Protein AF-A0A932X6B4-F1 (afdb_monomer)

pLDDT: mean 80.36, std 15.45, range [42.59, 97.06]

Mean predicted aligned error: 7.99 Å

Foldseek 3Di:
DPPPVVLVVLVVVLVVQVVQWDWDDDQAAIETEHPLCVVPDPVVVLVVLLSVLLVVVCVVLVHHLNGHAYEYEYADQVSVCSVVPVPDPQWADDLADHTYHYVVQVVDVLSSLLSSQLRSLSNSVSVVDPPDPPCRSNVSSVVRSDDDPD

Sequence (150 aa):
MYGWLGRIRGVVGLCRQMRNLETIASPEVNLGYSPDVAEGLDLDAHLRLWRRVVAEQTDRFGFSLGRPVDVVLLPTMVQLRRVKGRNLGAGGMTRSGPIWAAPSLLRSEDAALQFVRHETTHVFAARWGSLAPLLKAEGLAMWVGGPRVG

Structure (mmCIF, N/CA/C/O backbone):
data_AF-A0A932X6B4-F1
#
_entry.id   AF-A0A932X6B4-F1
#
loop_
_atom_site.group_PDB
_atom_site.id
_atom_site.type_symbol
_atom_site.label_atom_id
_atom_site.label_alt_id
_atom_site.label_comp_id
_atom_site.label_asym_id
_atom_site.label_entity_id
_atom_site.label_seq_id
_atom_site.pdbx_PDB_ins_code
_atom_site.Cartn_x
_atom_site.Cartn_y
_atom_site.Cartn_z
_atom_site.occupancy
_atom_site.B_iso_or_equiv
_atom_site.auth_seq_id
_atom_site.auth_comp_id
_atom_site.auth_asym_id
_atom_site.auth_atom_id
_atom_site.pdbx_PDB_model_num
ATOM 1 N N . MET A 1 1 ? 15.892 30.091 -18.435 1.00 42.59 1 MET A N 1
ATOM 2 C CA . MET A 1 1 ? 14.521 29.997 -18.993 1.00 42.59 1 MET A CA 1
ATOM 3 C C . MET A 1 1 ? 14.149 28.572 -19.475 1.00 42.59 1 MET A C 1
ATOM 5 O O . MET A 1 1 ? 13.389 28.432 -20.417 1.00 42.59 1 MET A O 1
ATOM 9 N N . TYR A 1 2 ? 14.608 27.497 -18.804 1.00 48.16 2 TYR A N 1
ATOM 10 C CA . TYR A 1 2 ? 14.415 26.088 -19.235 1.00 48.16 2 TYR A CA 1
ATOM 11 C C . TYR A 1 2 ? 13.403 25.278 -18.386 1.00 48.16 2 TYR A C 1
ATOM 13 O O . TYR A 1 2 ? 13.301 24.062 -18.514 1.00 48.16 2 TYR A O 1
A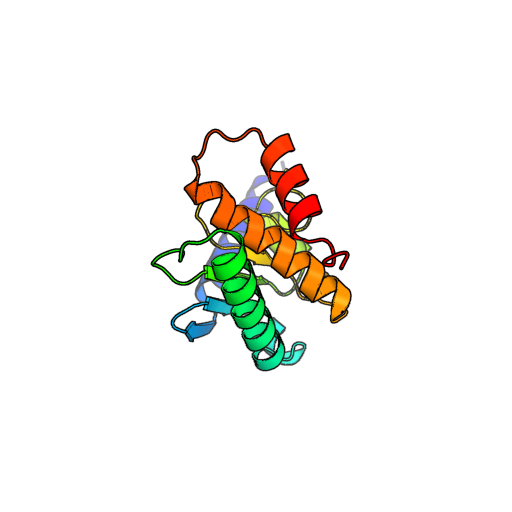TOM 21 N N . GLY A 1 3 ? 12.644 25.927 -17.494 1.00 51.12 3 GLY A N 1
ATOM 22 C CA . GLY A 1 3 ? 11.833 25.232 -16.480 1.00 51.12 3 GLY A CA 1
ATOM 23 C C . GLY A 1 3 ? 10.399 24.863 -16.881 1.00 51.12 3 GLY A C 1
ATOM 24 O O . GLY A 1 3 ? 9.792 24.015 -16.232 1.00 51.12 3 GLY A O 1
ATOM 25 N N . TRP A 1 4 ? 9.832 25.483 -17.921 1.00 43.47 4 TRP A N 1
ATOM 26 C CA . TRP A 1 4 ? 8.388 25.394 -18.186 1.00 43.47 4 TRP A CA 1
ATOM 27 C C . TRP A 1 4 ? 8.006 24.182 -19.053 1.00 43.47 4 TRP A C 1
ATOM 29 O O . TRP A 1 4 ? 7.123 23.405 -18.689 1.00 43.47 4 TRP A O 1
ATOM 39 N N . LEU A 1 5 ? 8.757 23.928 -20.131 1.00 48.19 5 LEU A N 1
ATOM 40 C CA . LEU A 1 5 ? 8.537 22.784 -21.030 1.00 48.19 5 LEU A CA 1
ATOM 41 C C . LEU A 1 5 ? 8.775 21.425 -20.346 1.00 48.19 5 LEU A C 1
ATOM 43 O O . LEU A 1 5 ? 8.049 20.464 -20.605 1.00 48.19 5 LEU A O 1
ATOM 47 N N . GLY A 1 6 ? 9.747 21.342 -19.429 1.00 52.69 6 GLY A N 1
ATOM 48 C CA . GLY A 1 6 ? 9.991 20.135 -18.628 1.00 52.69 6 GLY A CA 1
ATOM 49 C C . GLY A 1 6 ? 8.857 19.827 -17.645 1.00 52.69 6 GLY A C 1
ATOM 50 O O . GLY A 1 6 ? 8.555 18.662 -17.388 1.00 52.69 6 GLY A O 1
ATOM 51 N N . ARG A 1 7 ? 8.174 20.865 -17.144 1.00 57.97 7 ARG A N 1
ATOM 52 C CA . ARG A 1 7 ? 7.043 20.731 -16.217 1.00 57.97 7 ARG A CA 1
ATOM 53 C C . ARG A 1 7 ? 5.797 20.201 -16.929 1.00 57.97 7 ARG A C 1
ATOM 55 O O . ARG A 1 7 ? 5.170 19.277 -16.425 1.00 57.97 7 ARG A O 1
ATOM 62 N N . ILE A 1 8 ? 5.501 20.706 -18.129 1.00 61.88 8 ILE A N 1
ATOM 63 C CA . ILE A 1 8 ? 4.364 20.247 -18.948 1.00 61.88 8 ILE A CA 1
ATOM 64 C C . ILE A 1 8 ? 4.563 18.802 -19.412 1.00 61.88 8 ILE A C 1
ATOM 66 O O . ILE A 1 8 ? 3.662 17.982 -19.254 1.00 61.88 8 ILE A O 1
ATOM 70 N N . ARG A 1 9 ? 5.763 18.449 -19.901 1.00 61.38 9 ARG A N 1
ATOM 71 C CA . ARG A 1 9 ? 6.097 17.053 -20.240 1.00 61.38 9 ARG A CA 1
ATOM 72 C C . ARG A 1 9 ? 5.951 16.116 -19.038 1.00 61.38 9 ARG A C 1
ATOM 74 O O . ARG A 1 9 ? 5.444 15.009 -19.193 1.00 61.38 9 ARG A O 1
ATOM 81 N N . GLY A 1 10 ? 6.346 16.572 -17.847 1.00 62.09 10 GLY A N 1
ATOM 82 C CA . GLY A 1 10 ? 6.168 15.827 -16.601 1.00 62.09 10 GLY A CA 1
ATOM 83 C C . GLY A 1 10 ? 4.699 15.567 -16.258 1.00 62.09 10 GLY A C 1
ATOM 84 O O . GLY A 1 10 ? 4.356 14.439 -15.921 1.00 62.09 10 GLY A O 1
ATOM 85 N N . VAL A 1 11 ? 3.832 16.576 -16.395 1.00 64.81 11 VAL A N 1
ATOM 86 C CA . VAL A 1 11 ? 2.387 16.452 -16.124 1.00 64.81 11 VAL A CA 1
ATOM 87 C C . VAL A 1 11 ? 1.698 15.551 -17.149 1.00 64.81 11 VAL A C 1
ATOM 89 O O . VAL A 1 11 ? 0.952 14.661 -16.762 1.00 64.81 11 VAL A O 1
ATOM 92 N N . VAL A 1 12 ? 1.983 15.710 -18.444 1.00 69.56 12 VAL A N 1
ATOM 93 C CA . VAL A 1 12 ? 1.392 14.862 -19.498 1.00 69.56 12 VAL A CA 1
ATOM 94 C C . VAL A 1 12 ? 1.826 13.404 -19.346 1.00 69.56 12 VAL A C 1
ATOM 96 O O . VAL A 1 12 ? 0.993 12.505 -19.455 1.00 69.56 12 VAL A O 1
ATOM 99 N N . GLY A 1 13 ? 3.107 13.161 -19.046 1.00 69.94 13 GLY A N 1
ATOM 100 C CA . GLY A 1 13 ? 3.612 11.819 -18.751 1.00 69.94 13 GLY A CA 1
ATOM 101 C C . GLY A 1 13 ? 2.916 11.195 -17.541 1.00 69.94 13 GLY A C 1
ATOM 102 O O . GLY A 1 13 ? 2.519 10.035 -17.598 1.00 69.94 13 GLY A O 1
ATOM 103 N N . LEU A 1 14 ? 2.683 11.984 -16.490 1.00 67.94 14 LEU A N 1
ATOM 104 C CA . LEU A 1 14 ? 1.949 11.550 -15.305 1.00 67.94 14 LEU A CA 1
ATOM 105 C C . LEU A 1 14 ? 0.486 11.218 -15.615 1.00 67.94 14 LEU A C 1
ATOM 107 O O . LEU A 1 14 ? 0.008 10.154 -15.243 1.00 67.94 14 LEU A O 1
ATOM 111 N N . CYS A 1 15 ? -0.220 12.094 -16.334 1.00 72.19 15 CYS A N 1
ATOM 112 C CA . CYS A 1 15 ? -1.610 11.867 -16.725 1.00 72.19 15 CYS A CA 1
ATOM 113 C C . CYS A 1 15 ? -1.755 10.632 -17.614 1.00 72.19 15 CYS A C 1
ATOM 115 O O . CYS A 1 15 ? -2.698 9.866 -17.441 1.00 72.19 15 CYS A O 1
ATOM 117 N N . ARG A 1 16 ? -0.825 10.412 -18.550 1.00 74.81 16 ARG A N 1
ATOM 118 C CA . ARG A 1 16 ? -0.816 9.208 -19.387 1.00 74.81 16 ARG A CA 1
ATOM 119 C C . ARG A 1 16 ? -0.569 7.952 -18.556 1.00 74.81 16 ARG A C 1
ATOM 121 O O . ARG A 1 16 ? -1.258 6.962 -18.752 1.00 74.81 16 ARG A O 1
ATOM 128 N N . GLN A 1 17 ? 0.361 8.010 -17.608 1.00 72.56 17 GLN A N 1
ATOM 129 C CA . GLN A 1 17 ? 0.645 6.889 -16.718 1.00 72.56 17 GLN A CA 1
ATOM 130 C C . GLN A 1 17 ? -0.549 6.554 -15.813 1.00 72.56 17 GLN A C 1
ATOM 132 O O . GLN A 1 17 ? -0.892 5.389 -15.676 1.00 72.56 17 GLN A O 1
ATOM 137 N N . MET A 1 18 ? -1.230 7.567 -15.274 1.00 76.50 18 MET A N 1
ATOM 138 C CA . MET A 1 18 ? -2.455 7.391 -14.486 1.00 76.50 18 MET A CA 1
ATOM 139 C C . MET A 1 18 ? -3.623 6.820 -15.305 1.00 76.50 18 MET A C 1
ATOM 141 O O . MET A 1 18 ? -4.476 6.142 -14.746 1.00 76.50 18 MET A O 1
ATOM 145 N N . ARG A 1 19 ? -3.676 7.089 -16.618 1.00 79.81 19 ARG A N 1
ATOM 146 C CA . ARG A 1 19 ? -4.699 6.541 -17.530 1.00 79.81 19 ARG A CA 1
ATOM 147 C C . ARG A 1 19 ? -4.466 5.081 -17.906 1.00 79.81 19 ARG A C 1
ATOM 149 O O . ARG A 1 19 ? -5.414 4.419 -18.300 1.00 79.81 19 ARG A O 1
ATOM 156 N N . ASN A 1 20 ? -3.230 4.609 -17.795 1.00 86.19 20 ASN A N 1
ATOM 157 C CA . ASN A 1 20 ? -2.840 3.249 -18.157 1.00 86.19 20 ASN A CA 1
ATOM 158 C C . ASN A 1 20 ? -2.710 2.344 -16.926 1.00 86.19 20 ASN A C 1
ATOM 160 O O . ASN A 1 20 ? -1.996 1.349 -16.980 1.00 86.19 20 ASN A O 1
ATOM 164 N N . LEU A 1 21 ? -3.324 2.716 -15.800 1.00 90.56 21 LEU A N 1
ATOM 165 C CA . LEU A 1 21 ? -3.358 1.838 -14.641 1.00 90.56 21 LEU A CA 1
ATOM 166 C C . LEU A 1 21 ? -4.387 0.737 -14.876 1.00 90.56 21 LEU A C 1
ATOM 168 O O . LEU A 1 21 ? -5.548 1.010 -15.177 1.00 90.56 21 LEU A O 1
ATOM 172 N N . GLU A 1 22 ? -3.953 -0.496 -14.688 1.00 94.44 22 GLU A N 1
ATOM 173 C CA . GLU A 1 22 ? -4.830 -1.643 -14.531 1.00 94.44 22 GLU A CA 1
ATOM 174 C C . GLU A 1 22 ? -5.238 -1.754 -13.065 1.00 94.44 22 GLU A C 1
ATOM 176 O O . GLU A 1 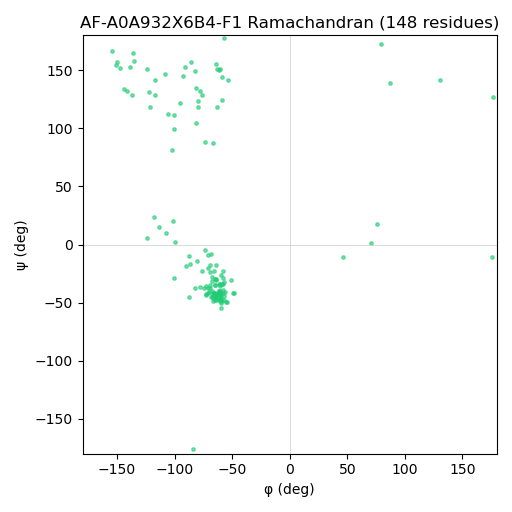22 ? -4.587 -1.192 -12.182 1.00 94.44 22 GLU A O 1
ATOM 181 N N . THR A 1 23 ? -6.363 -2.409 -12.783 1.00 95.12 23 THR A N 1
ATOM 182 C CA . THR A 1 23 ? -6.878 -2.525 -11.415 1.00 95.12 23 THR A CA 1
ATOM 183 C C . THR A 1 23 ? -7.379 -3.930 -11.140 1.00 95.12 23 THR A C 1
ATOM 185 O O . THR A 1 23 ? -8.217 -4.447 -11.872 1.00 95.12 23 THR A O 1
ATOM 188 N N . ILE A 1 24 ? -6.913 -4.513 -10.037 1.00 95.81 24 ILE A N 1
ATOM 189 C CA . ILE A 1 24 ? -7.517 -5.704 -9.441 1.00 95.81 24 ILE A CA 1
ATOM 190 C C . ILE A 1 24 ? -8.378 -5.240 -8.265 1.00 95.81 24 ILE A C 1
ATOM 192 O O . ILE A 1 24 ? -7.861 -4.747 -7.260 1.00 95.81 24 ILE A O 1
ATOM 196 N N . ALA A 1 25 ? -9.696 -5.364 -8.405 1.00 94.88 25 ALA A N 1
ATOM 197 C CA . ALA A 1 25 ? -10.657 -4.955 -7.385 1.00 94.88 25 ALA A CA 1
ATOM 198 C C . ALA A 1 25 ? -11.015 -6.116 -6.449 1.00 94.88 25 ALA A C 1
ATOM 200 O O . ALA A 1 25 ? -11.107 -7.274 -6.863 1.00 94.88 25 ALA A O 1
ATOM 201 N N . SER A 1 26 ? -11.248 -5.800 -5.178 1.00 93.50 26 SER A N 1
ATOM 202 C CA . SER A 1 26 ? -11.769 -6.739 -4.186 1.00 93.50 26 SER A CA 1
ATOM 203 C C . SER A 1 26 ? -12.515 -6.023 -3.064 1.00 93.50 26 SER A C 1
ATOM 205 O O . SER A 1 26 ? -12.392 -4.801 -2.957 1.00 93.50 26 SER A O 1
ATOM 207 N N . PRO A 1 27 ? -13.288 -6.744 -2.230 1.00 94.12 27 PRO A N 1
ATOM 208 C CA . PRO A 1 27 ? -14.065 -6.117 -1.162 1.00 94.12 27 PRO A CA 1
ATOM 209 C C . PRO A 1 27 ? -13.217 -5.293 -0.182 1.00 94.12 27 PRO A C 1
ATOM 211 O O . PRO A 1 27 ? -13.684 -4.277 0.330 1.00 94.12 27 PRO A O 1
ATOM 214 N N . GLU A 1 28 ? -11.970 -5.700 0.067 1.00 95.19 28 GLU A N 1
ATOM 215 C CA . GLU A 1 28 ? -11.084 -5.059 1.041 1.00 95.19 28 GLU A CA 1
ATOM 216 C C . GLU A 1 28 ? -10.054 -4.120 0.404 1.00 95.19 28 GLU A C 1
ATOM 218 O O . GLU A 1 28 ? -9.609 -3.173 1.054 1.00 95.19 28 GLU A O 1
ATOM 223 N N . VAL A 1 29 ? -9.640 -4.377 -0.842 1.00 96.31 29 VAL A N 1
ATOM 224 C CA . VAL A 1 29 ? -8.516 -3.682 -1.495 1.00 96.31 29 VAL A CA 1
ATOM 225 C C . VAL A 1 29 ? -8.784 -3.481 -2.986 1.00 96.31 29 VAL A C 1
ATOM 227 O O . VAL A 1 29 ? -9.125 -4.434 -3.686 1.00 96.31 29 VAL A O 1
ATOM 230 N N . ASN A 1 30 ? -8.532 -2.271 -3.483 1.00 96.19 30 ASN A N 1
ATOM 231 C CA . ASN A 1 30 ? -8.403 -1.987 -4.911 1.00 96.19 30 ASN A CA 1
ATOM 232 C C . ASN A 1 30 ? -6.925 -1.770 -5.236 1.00 96.19 30 ASN A C 1
ATOM 234 O O . ASN A 1 30 ? -6.335 -0.787 -4.791 1.00 96.19 30 ASN A O 1
ATOM 238 N N . LEU A 1 31 ? -6.320 -2.674 -6.004 1.00 95.69 31 LEU A N 1
ATOM 239 C CA . LEU A 1 31 ? -4.915 -2.582 -6.389 1.00 95.69 31 LEU A CA 1
ATOM 240 C C . LEU A 1 31 ? -4.793 -2.048 -7.815 1.00 95.69 31 LEU A C 1
ATOM 242 O O . LEU A 1 31 ? -4.936 -2.802 -8.773 1.00 95.69 31 LEU A O 1
ATOM 246 N N . GLY A 1 32 ? -4.515 -0.755 -7.939 1.00 95.19 32 GLY A N 1
ATOM 247 C CA . GLY A 1 32 ? -4.103 -0.114 -9.179 1.00 95.19 32 GLY A CA 1
ATOM 248 C C . GLY A 1 32 ? -2.608 -0.314 -9.439 1.00 95.19 32 GLY A C 1
ATOM 249 O O . GLY A 1 32 ? -1.788 -0.113 -8.544 1.00 95.19 32 GLY A O 1
ATOM 250 N N . TYR A 1 33 ? -2.217 -0.670 -10.656 1.00 94.31 33 TYR A N 1
ATOM 251 C CA . TYR A 1 33 ? -0.811 -0.840 -11.030 1.00 94.31 33 TYR A CA 1
ATOM 252 C C . TYR A 1 33 ? -0.589 -0.467 -12.493 1.00 94.31 33 TYR A C 1
ATOM 254 O O . TYR A 1 33 ? -1.489 -0.567 -13.320 1.00 94.31 33 TYR A O 1
ATOM 262 N N . SER A 1 34 ? 0.613 -0.010 -12.833 1.00 90.12 34 SER A N 1
ATOM 263 C CA . SER A 1 34 ? 1.007 0.121 -14.241 1.00 90.12 34 SER A CA 1
ATOM 264 C C . SER A 1 34 ? 1.481 -1.227 -14.798 1.00 90.12 34 SER A C 1
ATOM 266 O O . SER A 1 34 ? 2.136 -1.947 -14.043 1.00 90.12 34 SER A O 1
ATOM 268 N N . PRO A 1 35 ? 1.296 -1.520 -16.098 1.00 89.12 35 PRO A N 1
ATOM 269 C CA . PRO A 1 35 ? 1.763 -2.759 -16.730 1.00 89.12 35 PRO A CA 1
ATOM 270 C C . PRO A 1 35 ? 3.228 -3.112 -16.427 1.00 89.12 35 PRO A C 1
ATOM 272 O O . PRO A 1 35 ? 3.510 -4.237 -16.035 1.00 89.12 35 PRO A O 1
ATOM 275 N N . ASP A 1 36 ? 4.136 -2.127 -16.443 1.00 89.44 36 ASP A N 1
ATOM 276 C CA . ASP A 1 36 ? 5.562 -2.324 -16.117 1.00 89.44 36 ASP A CA 1
ATOM 277 C C . ASP A 1 36 ? 5.810 -2.908 -14.706 1.00 89.44 36 ASP A C 1
ATOM 279 O O . ASP A 1 36 ? 6.872 -3.455 -14.427 1.00 89.44 36 ASP A O 1
ATOM 283 N N . VAL A 1 37 ? 4.859 -2.755 -13.775 1.00 90.31 37 VAL A N 1
ATOM 284 C CA . VAL A 1 37 ? 4.944 -3.353 -12.432 1.00 90.31 37 V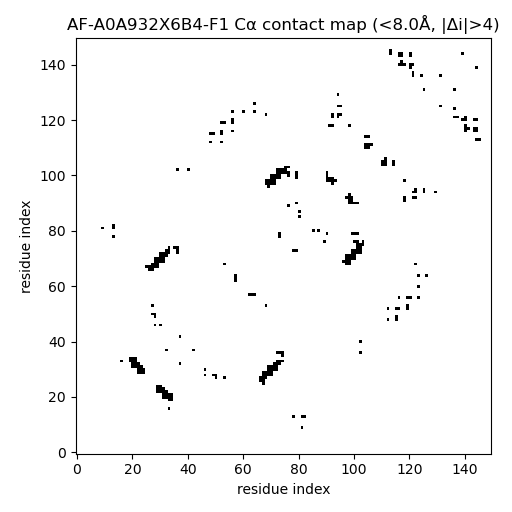AL A CA 1
ATOM 285 C C . VAL A 1 37 ? 4.590 -4.838 -12.480 1.00 90.31 37 VAL A C 1
ATOM 287 O O . VAL A 1 37 ? 5.214 -5.617 -11.764 1.00 90.31 37 VAL A O 1
ATOM 290 N N . ALA A 1 38 ? 3.626 -5.236 -13.314 1.00 89.38 38 ALA A N 1
ATOM 291 C CA . ALA A 1 38 ? 3.166 -6.621 -13.416 1.00 89.38 38 ALA A CA 1
ATOM 292 C C . ALA A 1 38 ? 4.264 -7.567 -13.924 1.00 89.38 38 ALA A C 1
ATOM 294 O O . ALA A 1 38 ? 4.306 -8.728 -13.532 1.00 89.38 38 ALA A O 1
ATOM 295 N N . GLU A 1 39 ? 5.188 -7.064 -14.746 1.00 86.75 39 GLU A N 1
ATOM 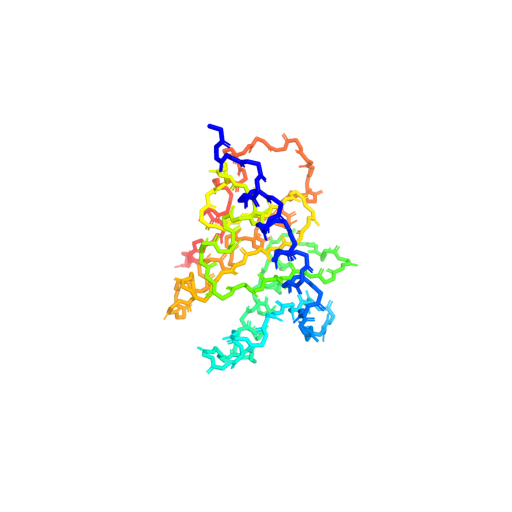296 C CA . GLU A 1 39 ? 6.306 -7.850 -15.283 1.00 86.75 39 GLU A CA 1
ATOM 297 C C . GLU A 1 39 ? 7.348 -8.240 -14.220 1.00 86.75 39 GLU A C 1
ATOM 299 O O . GLU A 1 39 ? 8.086 -9.207 -14.401 1.00 86.75 39 GLU A O 1
ATOM 304 N N . GLY A 1 40 ? 7.430 -7.496 -13.113 1.00 85.88 40 GLY A N 1
ATOM 305 C CA . GLY A 1 40 ? 8.485 -7.649 -12.105 1.00 85.88 40 GLY A CA 1
ATOM 306 C C . GLY A 1 40 ? 7.989 -7.914 -10.687 1.00 85.88 40 GLY A C 1
ATOM 307 O O . GLY A 1 40 ? 8.798 -7.900 -9.757 1.00 85.88 40 GLY A O 1
ATOM 308 N N . LEU A 1 41 ? 6.682 -8.096 -10.496 1.00 89.81 41 LEU A N 1
ATOM 309 C CA . LEU A 1 41 ? 6.066 -8.190 -9.179 1.00 89.81 41 LEU A CA 1
ATOM 310 C C . LEU A 1 41 ? 4.961 -9.250 -9.159 1.00 89.81 41 LEU A C 1
ATOM 312 O O . LEU A 1 41 ? 4.067 -9.230 -10.000 1.00 89.81 41 LEU A O 1
ATOM 316 N N . ASP A 1 42 ? 4.973 -10.128 -8.154 1.00 93.00 42 ASP A N 1
ATOM 317 C CA . ASP A 1 42 ? 3.866 -11.058 -7.901 1.00 93.00 42 ASP A CA 1
ATOM 318 C C . ASP A 1 42 ? 2.670 -10.288 -7.311 1.00 93.00 42 ASP A C 1
ATOM 320 O O . ASP A 1 42 ? 2.531 -10.113 -6.094 1.00 93.00 42 ASP A O 1
ATOM 324 N N . LEU A 1 43 ? 1.820 -9.769 -8.199 1.00 92.75 43 LEU A N 1
ATOM 325 C CA . LEU A 1 43 ? 0.654 -8.964 -7.835 1.00 92.75 43 LEU A CA 1
ATOM 326 C C . LEU A 1 43 ? -0.316 -9.723 -6.923 1.00 92.75 43 LEU A C 1
ATOM 328 O O . LEU A 1 43 ? -0.899 -9.115 -6.023 1.00 92.75 43 LEU A O 1
ATOM 332 N N . ASP A 1 44 ? -0.450 -11.037 -7.100 1.00 93.38 44 ASP A N 1
ATOM 333 C CA . ASP A 1 44 ? -1.339 -11.865 -6.290 1.00 93.38 44 ASP A CA 1
ATOM 334 C C . ASP A 1 44 ? -0.803 -12.035 -4.866 1.00 93.38 44 ASP A C 1
ATOM 336 O O . ASP A 1 44 ? -1.565 -11.933 -3.898 1.00 93.38 44 ASP A O 1
ATOM 340 N N . ALA A 1 45 ? 0.507 -12.251 -4.706 1.00 92.69 45 ALA A N 1
ATOM 341 C CA . ALA A 1 45 ? 1.144 -12.279 -3.391 1.00 92.69 45 ALA A CA 1
ATOM 342 C C . ALA A 1 45 ? 0.987 -10.942 -2.664 1.00 92.69 45 ALA A C 1
ATOM 344 O O . ALA A 1 45 ? 0.615 -10.922 -1.486 1.00 92.69 45 ALA A O 1
ATOM 345 N N . HIS A 1 46 ? 1.180 -9.821 -3.362 1.00 92.06 46 HIS A N 1
ATOM 346 C CA . HIS A 1 46 ? 0.957 -8.509 -2.762 1.00 92.06 46 HIS A CA 1
ATOM 347 C C . HIS A 1 46 ? -0.507 -8.273 -2.409 1.00 92.06 46 HIS A C 1
ATOM 349 O O . HIS A 1 46 ? -0.788 -7.793 -1.313 1.00 92.06 46 HIS A O 1
ATOM 355 N N . LEU A 1 47 ? -1.454 -8.637 -3.273 1.00 94.56 47 LEU A N 1
ATOM 356 C CA . LEU A 1 47 ? -2.876 -8.494 -2.978 1.00 94.56 47 LEU A CA 1
ATOM 357 C C . LEU A 1 47 ? -3.282 -9.306 -1.740 1.00 94.56 47 LEU A C 1
ATOM 359 O O . LEU A 1 47 ? -3.999 -8.791 -0.879 1.00 94.56 47 LEU A O 1
ATOM 363 N N . ARG A 1 48 ? -2.776 -10.540 -1.597 1.00 95.75 48 ARG A N 1
ATOM 364 C CA . ARG A 1 48 ? -2.966 -11.352 -0.381 1.00 95.75 48 ARG A CA 1
ATOM 365 C C . ARG A 1 48 ? -2.385 -10.666 0.856 1.00 95.75 48 ARG A C 1
ATOM 367 O O . ARG A 1 48 ? -3.059 -10.625 1.885 1.00 95.75 48 ARG A O 1
ATOM 374 N N . LEU A 1 49 ? -1.182 -10.098 0.755 1.00 95.62 49 LEU A N 1
ATOM 375 C CA . LEU A 1 49 ? -0.551 -9.351 1.845 1.00 95.62 49 LEU A CA 1
ATOM 376 C C . LEU A 1 49 ? -1.398 -8.141 2.268 1.00 95.62 49 LEU A C 1
ATOM 378 O O . LEU A 1 49 ? -1.674 -7.978 3.455 1.00 95.62 49 LEU A O 1
ATOM 382 N N . TRP A 1 50 ? -1.858 -7.327 1.314 1.00 95.88 50 TRP A N 1
ATOM 383 C CA . TRP A 1 50 ? -2.712 -6.170 1.596 1.00 95.88 50 TRP A CA 1
ATOM 384 C C . TRP A 1 50 ? -4.009 -6.579 2.293 1.00 95.88 50 TRP A C 1
ATOM 386 O O . TRP A 1 50 ? -4.337 -6.016 3.335 1.00 95.88 50 TRP A O 1
ATOM 396 N N . ARG A 1 51 ? -4.718 -7.590 1.774 1.00 96.62 51 ARG A N 1
ATOM 397 C CA . ARG A 1 51 ? -5.962 -8.086 2.387 1.00 96.62 51 ARG A CA 1
ATOM 398 C C . ARG A 1 51 ? -5.739 -8.589 3.808 1.00 96.62 51 ARG A C 1
ATOM 400 O O . ARG A 1 51 ? -6.481 -8.208 4.710 1.00 96.62 51 ARG A O 1
ATOM 407 N N . ARG A 1 52 ? -4.689 -9.391 4.018 1.00 97.06 52 ARG A N 1
ATOM 408 C CA . ARG A 1 52 ? -4.310 -9.885 5.346 1.00 97.06 52 ARG A CA 1
ATOM 409 C C . ARG A 1 52 ? -4.095 -8.729 6.316 1.00 97.06 52 ARG A C 1
ATOM 411 O O . ARG A 1 52 ? -4.645 -8.746 7.409 1.00 97.06 52 ARG A O 1
ATOM 418 N N . VAL A 1 53 ? -3.321 -7.720 5.924 1.00 96.38 53 VAL A N 1
ATOM 419 C CA . VAL A 1 53 ? -3.030 -6.593 6.813 1.00 96.38 53 VAL A CA 1
ATOM 420 C C . VAL A 1 53 ? -4.268 -5.732 7.063 1.00 96.38 53 VAL A C 1
ATOM 422 O O . VAL A 1 53 ? -4.475 -5.300 8.191 1.00 96.38 53 VAL A O 1
ATOM 425 N N . VAL A 1 54 ? -5.131 -5.511 6.069 1.00 95.62 54 VAL A N 1
ATOM 426 C CA . VAL A 1 54 ? -6.403 -4.798 6.282 1.00 95.62 54 VAL A CA 1
ATOM 427 C C . VAL A 1 54 ? -7.291 -5.537 7.288 1.00 95.62 54 VAL A C 1
ATOM 429 O O . VAL A 1 54 ? -7.882 -4.891 8.155 1.00 95.62 54 VAL A O 1
ATOM 432 N N . ALA A 1 55 ? -7.346 -6.870 7.230 1.00 96.50 55 ALA A N 1
ATOM 433 C CA . ALA A 1 55 ? -8.039 -7.674 8.235 1.00 96.50 55 ALA A CA 1
ATOM 434 C C . ALA A 1 55 ? -7.385 -7.536 9.625 1.00 96.50 55 ALA A C 1
ATOM 436 O O . ALA A 1 55 ? -8.073 -7.209 10.588 1.00 96.50 55 ALA A O 1
ATOM 437 N N . GLU A 1 56 ? -6.052 -7.652 9.720 1.00 95.75 56 GLU A N 1
ATOM 438 C CA . GLU A 1 56 ? -5.309 -7.452 10.978 1.00 95.75 56 GLU A CA 1
ATOM 439 C C . GLU A 1 56 ? -5.584 -6.069 11.603 1.00 95.75 56 GLU A C 1
ATOM 441 O O . GLU A 1 56 ? -5.750 -5.957 12.820 1.00 95.75 56 GLU A O 1
ATOM 446 N N . GLN A 1 57 ? -5.648 -5.010 10.787 1.00 92.88 57 GLN A N 1
ATOM 447 C CA . GLN A 1 57 ? -5.962 -3.661 11.264 1.00 92.88 57 GLN A CA 1
ATOM 448 C C . GLN A 1 57 ? -7.436 -3.500 11.636 1.00 92.88 57 GLN A C 1
ATOM 450 O O . GLN A 1 57 ? -7.730 -2.835 12.625 1.00 92.88 57 GLN A O 1
ATOM 455 N N . THR A 1 58 ? -8.356 -4.138 10.910 1.00 94.00 58 THR A N 1
ATOM 456 C CA . THR A 1 58 ? -9.785 -4.166 11.265 1.00 94.00 58 THR A CA 1
ATOM 457 C C . THR A 1 58 ? -9.983 -4.732 12.664 1.00 94.00 58 THR A C 1
ATOM 459 O O . THR A 1 58 ? -10.627 -4.094 13.498 1.00 94.00 58 THR A O 1
ATOM 462 N N . ASP A 1 59 ? -9.345 -5.867 12.949 1.00 94.44 59 ASP A N 1
ATOM 463 C CA . ASP A 1 59 ? -9.391 -6.496 14.268 1.00 94.44 59 ASP A CA 1
ATOM 464 C C . ASP A 1 59 ? -8.760 -5.601 15.340 1.00 94.44 59 ASP A C 1
ATOM 466 O O . ASP A 1 59 ? -9.293 -5.456 16.439 1.00 94.44 59 ASP A O 1
ATOM 470 N N . ARG A 1 60 ? -7.623 -4.966 15.029 1.00 90.81 60 ARG A N 1
ATOM 471 C CA . ARG A 1 60 ? -6.889 -4.141 15.997 1.00 90.81 60 ARG A CA 1
ATOM 472 C C . ARG A 1 60 ? -7.591 -2.829 16.336 1.00 90.81 60 ARG A C 1
ATOM 474 O O . ARG A 1 60 ? -7.518 -2.384 17.478 1.00 90.81 60 ARG A O 1
ATOM 481 N N . PHE A 1 61 ? -8.225 -2.199 15.356 1.00 87.25 61 PHE A N 1
ATOM 482 C CA . PHE A 1 61 ? -8.942 -0.939 15.533 1.00 87.25 61 PHE A CA 1
ATOM 483 C C . PHE A 1 61 ? -10.395 -1.145 15.985 1.00 87.25 61 PHE A C 1
ATOM 485 O O . PHE A 1 61 ? -11.008 -0.203 16.488 1.00 87.25 61 PHE A O 1
ATOM 492 N N . GLY A 1 62 ? -10.944 -2.355 15.832 1.00 92.56 62 GLY A N 1
ATOM 493 C CA . GLY A 1 62 ? -12.300 -2.703 16.259 1.00 92.56 62 GLY A CA 1
ATOM 494 C C . GLY A 1 62 ? -13.406 -2.159 15.348 1.00 92.56 62 GLY A C 1
ATOM 495 O O . GLY A 1 62 ? -14.559 -2.075 15.765 1.00 92.56 62 GLY A O 1
ATOM 496 N N . PHE A 1 63 ? -13.080 -1.757 14.118 1.00 91.69 63 PHE A N 1
ATOM 497 C CA . PHE A 1 63 ? -14.053 -1.309 13.118 1.00 91.69 63 PHE A CA 1
ATOM 498 C C . PHE A 1 63 ? -13.557 -1.587 11.699 1.00 91.69 63 PHE A C 1
ATOM 500 O O . PHE A 1 63 ? -12.357 -1.594 11.453 1.00 91.69 63 PHE A O 1
ATOM 507 N N . SER A 1 64 ? -14.474 -1.733 10.738 1.00 92.44 64 SER A N 1
ATOM 508 C CA . SER A 1 64 ? -14.139 -1.807 9.310 1.00 92.44 64 SER A CA 1
ATOM 509 C C . SER A 1 64 ? -14.145 -0.419 8.660 1.00 92.44 64 SER A C 1
ATOM 511 O O . SER A 1 64 ? -14.878 0.482 9.079 1.00 92.44 64 SER A O 1
ATOM 513 N N . LEU A 1 65 ? -13.359 -0.222 7.597 1.00 89.06 65 LEU A N 1
ATOM 514 C CA . LEU A 1 65 ? -13.298 1.058 6.872 1.00 89.06 65 LEU A CA 1
ATOM 515 C C . LEU A 1 65 ? -14.582 1.392 6.091 1.00 89.06 65 LEU A C 1
ATOM 517 O O . LEU A 1 65 ? -14.782 2.553 5.743 1.00 89.06 65 LEU A O 1
ATOM 521 N N . GLY A 1 66 ? -15.453 0.409 5.834 1.00 90.75 66 GLY A N 1
ATOM 522 C CA . GLY A 1 66 ? -16.689 0.572 5.052 1.00 90.75 66 GLY A CA 1
ATOM 523 C C . GLY A 1 66 ? -16.473 0.788 3.548 1.00 90.75 66 GLY A C 1
ATOM 524 O O . GLY A 1 66 ? -17.438 0.963 2.812 1.00 90.75 66 GLY A O 1
ATOM 525 N N . ARG A 1 67 ? -15.217 0.779 3.091 1.00 91.81 67 ARG A N 1
ATOM 526 C CA . ARG A 1 67 ? -14.801 0.842 1.687 1.00 91.81 67 ARG A CA 1
ATOM 527 C C . ARG A 1 67 ? -13.469 0.103 1.501 1.00 91.81 67 ARG A C 1
ATOM 529 O O . ARG A 1 67 ? -12.724 0.006 2.484 1.00 91.81 67 ARG A O 1
ATOM 536 N N . PRO A 1 68 ? -13.145 -0.353 0.280 1.00 94.38 68 PRO A N 1
ATOM 537 C CA . PRO A 1 68 ? -11.834 -0.912 -0.018 1.00 94.38 68 PRO A CA 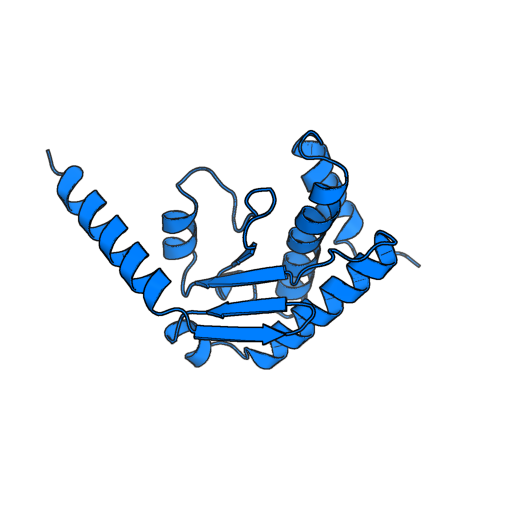1
ATOM 538 C C . PRO A 1 68 ? -10.709 0.106 0.212 1.00 94.38 68 PRO A C 1
ATOM 540 O O . PRO A 1 68 ? -10.900 1.315 0.051 1.00 94.38 68 PRO A O 1
ATOM 543 N N . VAL A 1 69 ? -9.522 -0.385 0.562 1.00 93.19 69 VAL A N 1
ATOM 544 C CA . VAL A 1 69 ? -8.290 0.409 0.568 1.00 93.19 69 VAL A CA 1
ATOM 545 C C . VAL A 1 69 ? -7.770 0.513 -0.861 1.00 93.19 69 VAL A C 1
ATOM 547 O O . VAL A 1 69 ? -7.421 -0.494 -1.472 1.00 93.19 69 VAL A O 1
ATOM 550 N N . ASP A 1 70 ? -7.694 1.732 -1.387 1.00 94.19 70 ASP A N 1
ATOM 551 C CA . ASP A 1 70 ? -7.105 1.981 -2.700 1.00 94.19 70 ASP A CA 1
ATOM 552 C C . ASP A 1 70 ? -5.573 2.010 -2.594 1.00 94.19 70 ASP A C 1
ATOM 554 O O . ASP A 1 70 ? -5.001 2.805 -1.842 1.00 94.19 70 ASP A O 1
ATOM 558 N N . VAL A 1 71 ? -4.900 1.164 -3.366 1.00 93.75 71 VAL A N 1
ATOM 559 C CA . VAL A 1 71 ? -3.441 1.060 -3.446 1.00 93.75 71 VAL A CA 1
ATOM 560 C C . VAL A 1 71 ? -3.025 1.294 -4.890 1.00 93.75 71 VAL A C 1
ATOM 562 O O . VAL A 1 71 ? -3.582 0.685 -5.793 1.00 93.75 71 VAL A O 1
ATOM 565 N N . VAL A 1 72 ? -2.035 2.153 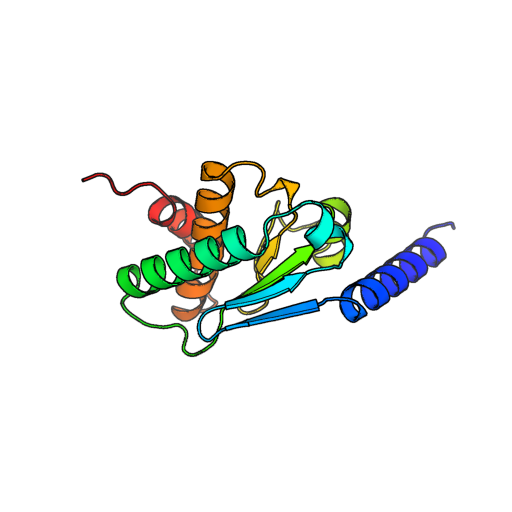-5.123 1.00 93.44 72 VAL A N 1
ATOM 566 C CA . VAL A 1 72 ? -1.480 2.413 -6.455 1.00 93.44 72 VAL A CA 1
ATOM 567 C C . VAL A 1 72 ? 0.014 2.111 -6.473 1.00 93.44 72 VAL A C 1
ATOM 569 O O . VAL A 1 72 ? 0.803 2.758 -5.776 1.00 93.44 72 VAL A O 1
ATOM 572 N N . LEU A 1 73 ? 0.406 1.144 -7.301 1.00 92.81 73 LEU A N 1
ATOM 573 C CA . LEU A 1 73 ? 1.795 0.770 -7.538 1.00 92.81 73 LEU A CA 1
ATOM 574 C C . LEU A 1 73 ? 2.332 1.476 -8.782 1.00 92.81 73 LEU A C 1
ATOM 576 O O . LEU A 1 73 ? 1.819 1.30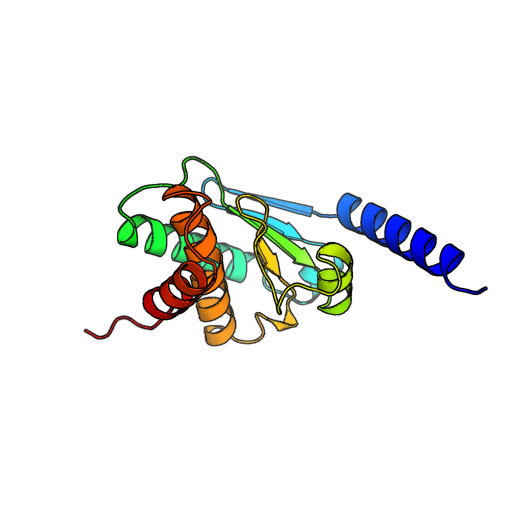9 -9.889 1.00 92.81 73 LEU A O 1
ATOM 580 N N . LEU A 1 74 ? 3.399 2.250 -8.595 1.00 90.94 74 LEU A N 1
ATOM 581 C CA . LEU A 1 74 ? 4.132 2.893 -9.681 1.00 90.94 74 LEU A CA 1
ATOM 582 C C . LEU A 1 74 ? 5.492 2.210 -9.876 1.00 90.94 74 LEU A C 1
ATOM 584 O O . LEU A 1 74 ? 6.110 1.823 -8.886 1.00 90.94 74 LEU A O 1
ATOM 588 N N . PRO A 1 75 ? 6.023 2.131 -11.108 1.00 90.31 75 PRO A N 1
ATOM 589 C CA . PRO A 1 75 ? 7.244 1.377 -11.406 1.00 90.31 75 PRO A CA 1
ATOM 590 C C . PRO A 1 75 ? 8.461 1.833 -10.597 1.00 90.31 75 PRO A C 1
ATOM 592 O O . PRO A 1 75 ? 9.320 1.032 -10.239 1.00 90.31 75 PRO A O 1
ATOM 595 N N . THR A 1 76 ? 8.556 3.133 -10.291 1.00 89.69 76 THR A N 1
ATOM 596 C CA . THR A 1 76 ? 9.744 3.711 -9.653 1.00 89.69 76 THR A CA 1
ATOM 597 C C . THR A 1 76 ? 9.418 4.730 -8.563 1.00 89.69 76 THR A C 1
ATOM 599 O O . THR A 1 76 ? 8.448 5.488 -8.640 1.00 89.69 76 THR A O 1
ATOM 602 N N . MET A 1 77 ? 10.334 4.866 -7.595 1.00 87.75 77 MET A N 1
ATOM 603 C CA . MET A 1 77 ? 10.308 5.961 -6.611 1.00 87.75 77 MET A CA 1
ATOM 604 C C . MET A 1 77 ? 10.342 7.346 -7.261 1.00 87.75 77 MET A C 1
ATOM 606 O O . MET A 1 77 ? 9.832 8.312 -6.698 1.00 87.75 77 MET A O 1
ATOM 610 N N . VAL A 1 78 ? 10.946 7.470 -8.446 1.00 86.56 78 VAL A N 1
ATOM 611 C CA . VAL A 1 78 ? 10.986 8.735 -9.186 1.00 86.56 78 VAL A CA 1
ATOM 612 C C . VAL A 1 78 ? 9.580 9.132 -9.634 1.00 86.56 78 VAL A C 1
ATOM 614 O O . VAL A 1 78 ? 9.200 10.289 -9.465 1.00 86.56 78 VAL A O 1
ATOM 617 N N . GLN A 1 79 ? 8.792 8.193 -10.162 1.00 84.00 79 GLN A N 1
ATOM 618 C CA . GLN A 1 79 ? 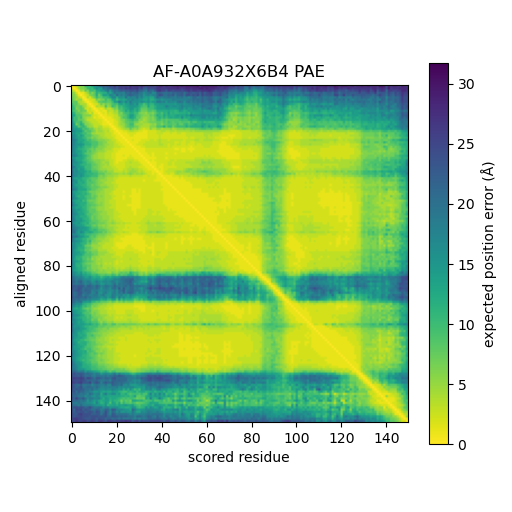7.393 8.441 -10.527 1.00 84.00 79 GLN A CA 1
ATOM 619 C C . GLN A 1 79 ? 6.534 8.710 -9.295 1.00 84.00 79 GLN A C 1
ATOM 621 O O . GLN A 1 79 ? 5.771 9.673 -9.294 1.00 84.00 79 GLN A O 1
ATOM 626 N N . LEU A 1 80 ? 6.736 7.947 -8.219 1.00 84.44 80 LEU A N 1
ATOM 627 C CA . LEU A 1 80 ? 6.063 8.176 -6.942 1.00 84.44 80 LEU A CA 1
ATOM 628 C C . LEU A 1 80 ? 6.269 9.612 -6.430 1.00 84.44 80 LEU A C 1
ATOM 630 O O . LEU A 1 80 ? 5.305 10.322 -6.150 1.00 84.44 80 LEU A O 1
ATOM 634 N N . ARG A 1 81 ? 7.521 10.087 -6.403 1.00 82.94 81 ARG A N 1
ATOM 635 C CA . ARG A 1 81 ? 7.867 11.468 -6.017 1.00 82.94 81 ARG A CA 1
ATOM 636 C C . ARG A 1 81 ? 7.293 12.517 -6.971 1.00 82.94 81 ARG A C 1
ATOM 638 O O . ARG A 1 81 ? 7.002 13.633 -6.552 1.00 82.94 81 ARG A O 1
ATOM 645 N N . ARG A 1 82 ? 7.134 12.193 -8.258 1.00 81.12 82 ARG A N 1
ATOM 646 C CA . ARG A 1 82 ? 6.495 13.097 -9.229 1.00 81.12 82 ARG A CA 1
ATOM 647 C C . ARG A 1 82 ? 4.998 13.241 -8.965 1.00 81.12 82 ARG A C 1
ATOM 649 O O . ARG A 1 82 ? 4.513 14.364 -9.036 1.00 81.12 82 ARG A O 1
ATOM 656 N N . VAL A 1 83 ? 4.299 12.152 -8.628 1.00 77.94 83 VAL A N 1
ATOM 657 C CA . VAL A 1 83 ? 2.871 12.189 -8.258 1.00 77.94 83 VAL A CA 1
ATOM 658 C C . VAL A 1 83 ? 2.662 12.942 -6.948 1.00 77.94 83 VAL A C 1
ATOM 660 O O . VAL A 1 83 ? 1.808 13.818 -6.865 1.00 77.94 83 VAL A O 1
ATOM 663 N N . LYS A 1 84 ? 3.446 12.610 -5.919 1.00 70.50 84 LYS A N 1
ATOM 664 C CA . LYS A 1 84 ? 3.266 13.148 -4.563 1.00 70.50 84 LYS A CA 1
ATOM 665 C C . LYS A 1 84 ? 3.843 14.550 -4.360 1.00 70.50 84 LYS A C 1
ATOM 667 O O . LYS A 1 84 ? 3.522 15.205 -3.372 1.00 70.50 84 LYS A O 1
ATOM 672 N N . GLY A 1 85 ? 4.677 15.024 -5.284 1.00 68.50 85 GLY A N 1
ATOM 673 C CA . GLY A 1 85 ? 5.476 16.233 -5.103 1.00 68.50 85 GLY A CA 1
ATOM 674 C C . GLY A 1 85 ? 6.725 15.990 -4.242 1.00 68.50 85 GLY A C 1
ATOM 675 O O . GLY A 1 85 ? 6.925 14.921 -3.672 1.00 68.50 85 GLY A O 1
ATOM 676 N N . ARG A 1 86 ? 7.606 16.998 -4.154 1.00 55.62 86 ARG A N 1
ATOM 677 C CA . ARG A 1 86 ? 8.935 16.890 -3.508 1.00 55.62 86 ARG A CA 1
ATOM 678 C C . ARG A 1 86 ? 8.920 16.762 -1.973 1.00 55.62 86 ARG A C 1
ATOM 680 O O . ARG A 1 86 ? 9.976 16.495 -1.415 1.00 55.62 86 ARG A O 1
ATOM 687 N N . ASN A 1 87 ? 7.774 16.942 -1.310 1.00 51.44 87 ASN A N 1
ATOM 688 C CA . ASN A 1 87 ? 7.705 17.181 0.141 1.00 51.44 87 ASN A CA 1
ATOM 689 C C . ASN A 1 87 ? 7.046 16.059 0.964 1.00 51.44 87 ASN A C 1
ATOM 691 O O . ASN A 1 87 ? 6.700 16.294 2.117 1.00 51.44 87 ASN A O 1
ATOM 695 N N . LEU A 1 88 ? 6.862 14.856 0.417 1.00 52.47 88 LEU A N 1
ATOM 696 C CA . LEU A 1 88 ? 6.381 13.708 1.195 1.00 52.47 88 LEU A CA 1
ATOM 697 C C . LEU A 1 88 ? 7.447 12.608 1.216 1.00 52.47 88 LEU A C 1
ATOM 699 O O . LEU A 1 88 ? 8.154 12.408 0.225 1.00 52.47 88 LEU A O 1
ATOM 703 N N . GLY A 1 89 ? 7.582 11.955 2.375 1.00 52.22 89 GLY A N 1
ATOM 704 C CA . GLY A 1 89 ? 8.486 10.831 2.620 1.00 52.22 89 GLY A CA 1
ATOM 705 C C . GLY A 1 89 ? 8.260 9.652 1.666 1.00 52.22 89 GLY A C 1
ATOM 706 O O . GLY A 1 89 ? 7.432 9.697 0.755 1.00 52.22 89 GLY A O 1
ATOM 707 N N . ALA A 1 90 ? 9.079 8.612 1.811 1.00 51.22 90 ALA A N 1
ATOM 708 C CA . ALA A 1 90 ? 9.099 7.458 0.916 1.00 51.22 90 ALA A CA 1
ATOM 709 C C . ALA A 1 90 ? 7.798 6.634 1.014 1.00 51.22 90 ALA A C 1
ATOM 711 O O . ALA A 1 90 ? 7.733 5.676 1.767 1.00 51.22 90 ALA A O 1
ATOM 712 N N . GLY A 1 91 ? 6.786 7.005 0.226 1.00 53.62 91 GLY A N 1
ATOM 713 C CA . GLY A 1 91 ? 5.435 6.460 0.375 1.00 53.62 91 GLY A CA 1
ATOM 714 C C . GLY A 1 91 ? 4.664 7.282 1.404 1.00 53.62 91 GLY A C 1
ATOM 715 O O . GLY A 1 91 ? 5.234 7.794 2.360 1.00 53.62 91 GLY A O 1
ATOM 716 N N . GLY A 1 92 ? 3.397 7.554 1.129 1.00 53.66 92 GLY A N 1
ATOM 717 C CA . GLY A 1 92 ? 2.595 8.324 2.068 1.00 53.66 92 GLY A CA 1
ATOM 718 C C . GLY A 1 92 ? 1.202 8.597 1.540 1.00 53.66 92 GLY A C 1
ATOM 719 O O . GLY A 1 92 ? 1.018 9.116 0.431 1.00 53.66 92 GLY A O 1
ATOM 720 N N . MET A 1 93 ? 0.206 8.242 2.338 1.00 59.09 93 MET A N 1
ATOM 721 C CA . MET A 1 93 ? -1.209 8.525 2.115 1.00 59.09 93 MET A CA 1
ATOM 722 C C . MET A 1 93 ? -1.519 10.039 2.107 1.00 59.09 93 MET A C 1
ATOM 724 O O . MET A 1 93 ? -0.884 10.843 2.782 1.00 59.09 93 MET A O 1
ATOM 728 N N . THR A 1 94 ? -2.554 10.452 1.370 1.00 56.22 94 THR A N 1
ATOM 729 C CA . THR A 1 94 ? -3.171 11.787 1.504 1.00 56.22 94 THR A CA 1
ATOM 730 C C . THR A 1 94 ? -4.478 11.677 2.285 1.00 56.22 94 THR A C 1
ATOM 732 O O . THR A 1 94 ? -5.509 11.590 1.638 1.00 56.22 94 THR A O 1
ATOM 735 N N . ARG A 1 95 ? -4.443 11.629 3.631 1.00 57.62 95 ARG A N 1
ATOM 736 C CA . ARG A 1 95 ? -5.566 11.712 4.621 1.00 57.62 95 ARG A CA 1
ATOM 737 C C . ARG A 1 95 ? -6.860 10.871 4.412 1.00 57.62 95 ARG A C 1
ATOM 739 O O . ARG A 1 95 ? -7.671 10.812 5.325 1.00 57.62 95 ARG A O 1
ATOM 746 N N . SER A 1 96 ? -7.061 10.239 3.259 1.00 64.19 96 SER A N 1
ATOM 747 C CA . SER A 1 96 ? -8.265 9.532 2.781 1.00 64.19 96 SER A CA 1
ATOM 748 C C . SER A 1 96 ? -8.125 9.021 1.332 1.00 64.19 96 SER A C 1
ATOM 750 O O . SER A 1 96 ? -8.988 8.273 0.867 1.00 64.19 96 SER A O 1
ATOM 752 N N . GLY A 1 97 ? -7.086 9.445 0.608 1.00 79.25 97 GLY A N 1
ATOM 753 C CA . GLY A 1 97 ? -6.777 8.997 -0.748 1.00 79.25 97 GLY A CA 1
ATOM 754 C C . GLY A 1 97 ? -5.979 7.689 -0.807 1.00 79.25 97 GLY A C 1
ATOM 755 O O . GLY A 1 97 ? -5.681 7.105 0.235 1.00 79.25 97 GLY A O 1
ATOM 756 N N . PRO A 1 98 ? -5.595 7.262 -2.022 1.00 87.50 98 PRO A N 1
ATOM 757 C CA . PRO A 1 98 ? -4.887 6.008 -2.218 1.00 87.50 98 PRO A CA 1
ATOM 758 C C . PRO A 1 98 ? -3.542 5.982 -1.492 1.00 87.50 98 PRO A C 1
ATOM 760 O O . PRO A 1 98 ? -2.879 7.019 -1.335 1.00 87.50 98 PRO A O 1
ATOM 763 N N . ILE A 1 99 ? -3.132 4.782 -1.089 1.00 90.94 99 ILE A N 1
ATOM 764 C CA . ILE A 1 99 ? -1.763 4.475 -0.686 1.00 90.94 99 ILE A CA 1
ATOM 765 C C . ILE A 1 99 ? -0.936 4.333 -1.956 1.00 90.94 99 ILE A C 1
ATOM 767 O O . ILE A 1 99 ? -1.338 3.654 -2.894 1.00 90.94 99 ILE A O 1
ATOM 771 N N . TRP A 1 100 ? 0.225 4.978 -1.999 1.00 90.62 100 TRP A N 1
ATOM 772 C CA . TRP A 1 100 ? 1.089 4.942 -3.173 1.00 90.62 100 TRP A CA 1
ATOM 773 C C . TRP A 1 100 ? 2.401 4.284 -2.815 1.00 90.62 100 TRP A C 1
ATOM 775 O O . TRP A 1 100 ? 3.067 4.710 -1.870 1.00 90.62 100 TRP A O 1
ATOM 785 N N . ALA A 1 101 ? 2.789 3.294 -3.605 1.00 91.44 101 ALA A N 1
ATOM 786 C CA . ALA A 1 101 ? 4.018 2.557 -3.395 1.00 91.44 101 ALA A CA 1
ATOM 787 C C . ALA A 1 101 ? 4.762 2.343 -4.713 1.00 91.44 101 ALA A C 1
ATOM 789 O O . ALA A 1 101 ? 4.221 2.513 -5.806 1.00 91.44 101 ALA A O 1
ATOM 790 N N . ALA A 1 102 ? 6.028 1.968 -4.587 1.00 91.69 102 ALA A N 1
ATOM 791 C CA . ALA A 1 102 ? 6.823 1.452 -5.687 1.00 91.69 102 ALA A CA 1
ATOM 792 C C . ALA A 1 102 ? 7.364 0.071 -5.297 1.00 91.69 102 ALA A C 1
ATOM 794 O O . ALA A 1 102 ? 7.636 -0.134 -4.110 1.00 91.69 102 ALA A O 1
ATOM 795 N N . PRO A 1 103 ? 7.606 -0.844 -6.255 1.00 91.44 103 PRO A N 1
ATOM 796 C CA . PRO A 1 103 ? 8.163 -2.171 -5.978 1.00 91.44 103 PRO A CA 1
ATOM 797 C C . PRO A 1 103 ? 9.437 -2.140 -5.126 1.00 91.44 103 PRO A C 1
ATOM 799 O O . PRO A 1 103 ? 9.677 -3.015 -4.304 1.00 91.44 103 PRO A O 1
ATOM 802 N N . SER A 1 104 ? 10.241 -1.078 -5.238 1.00 90.25 104 SER A N 1
ATOM 803 C CA . SER A 1 104 ? 11.444 -0.907 -4.421 1.00 90.25 104 SER A CA 1
ATOM 804 C C . SER A 1 104 ? 11.195 -0.767 -2.912 1.00 90.25 104 SER A C 1
ATOM 806 O O . SER A 1 104 ? 12.150 -0.909 -2.157 1.00 90.25 104 SER A O 1
ATOM 808 N N . LEU A 1 105 ? 9.969 -0.459 -2.481 1.00 87.88 105 LEU A N 1
ATOM 809 C CA . LEU A 1 105 ? 9.557 -0.447 -1.069 1.00 87.88 105 LEU A CA 1
ATOM 810 C C . LEU A 1 105 ? 9.079 -1.829 -0.594 1.00 87.88 105 LEU A C 1
ATOM 812 O O . LEU A 1 105 ? 8.890 -2.036 0.596 1.00 87.88 105 LEU A O 1
ATOM 816 N N . LEU A 1 106 ? 8.906 -2.770 -1.523 1.00 88.94 106 LEU A N 1
ATOM 817 C CA . LEU A 1 106 ? 8.322 -4.092 -1.307 1.00 88.94 106 LEU A CA 1
ATOM 818 C C . LEU A 1 106 ? 9.334 -5.218 -1.606 1.00 88.94 106 LEU A C 1
ATOM 820 O O . LEU A 1 106 ? 8.949 -6.329 -1.946 1.00 88.94 106 LEU A O 1
ATOM 824 N N . ARG A 1 107 ? 10.640 -4.917 -1.521 1.00 83.00 107 ARG A N 1
ATOM 825 C CA . ARG A 1 107 ? 11.744 -5.788 -1.985 1.00 83.00 107 ARG A CA 1
ATOM 826 C C . ARG A 1 107 ? 11.894 -7.102 -1.220 1.00 83.00 107 ARG A C 1
ATOM 828 O O . ARG A 1 107 ? 12.510 -8.024 -1.741 1.00 83.00 107 ARG A O 1
ATOM 835 N N . SER A 1 108 ? 11.405 -7.163 0.011 1.00 89.06 108 SER A N 1
ATOM 836 C CA . SER A 1 108 ? 11.356 -8.379 0.820 1.00 89.06 108 SER A CA 1
ATOM 837 C C . SER A 1 108 ? 9.990 -8.489 1.478 1.00 89.06 108 SER A C 1
ATOM 839 O O . SER A 1 108 ? 9.304 -7.479 1.650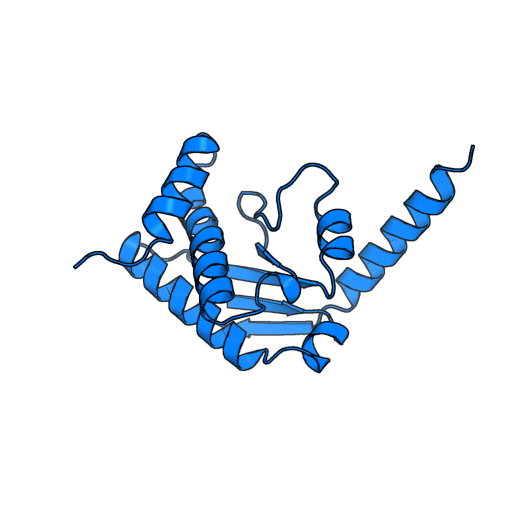 1.00 89.06 108 SER A O 1
ATOM 841 N N . GLU A 1 109 ? 9.609 -9.705 1.868 1.00 89.50 109 GLU A N 1
ATOM 842 C CA . GLU A 1 109 ? 8.345 -9.950 2.562 1.00 89.50 109 GLU A CA 1
ATOM 843 C C . GLU A 1 109 ? 8.241 -9.122 3.849 1.00 89.50 109 GLU A C 1
ATOM 845 O O . GLU A 1 109 ? 7.235 -8.450 4.058 1.00 89.50 109 GLU A O 1
ATOM 850 N N . ASP A 1 110 ? 9.313 -9.060 4.647 1.00 91.19 110 ASP A N 1
ATOM 851 C CA . ASP A 1 110 ? 9.345 -8.262 5.878 1.00 91.19 110 ASP A CA 1
ATOM 852 C C . ASP A 1 110 ? 9.214 -6.759 5.614 1.00 91.19 110 ASP A C 1
ATOM 854 O O . ASP A 1 110 ? 8.445 -6.073 6.290 1.00 91.19 110 ASP A O 1
ATOM 858 N N . ALA A 1 111 ? 9.935 -6.232 4.617 1.00 89.56 111 ALA A N 1
ATOM 859 C CA . ALA A 1 111 ? 9.861 -4.815 4.268 1.00 89.56 111 ALA A CA 1
ATOM 860 C C . ALA A 1 111 ? 8.471 -4.457 3.728 1.00 89.56 111 ALA A C 1
ATOM 862 O O . ALA A 1 111 ? 7.898 -3.439 4.118 1.00 89.56 111 ALA A O 1
ATOM 863 N N . ALA A 1 112 ? 7.907 -5.322 2.881 1.00 91.88 112 ALA A N 1
ATOM 864 C CA . ALA A 1 112 ? 6.556 -5.171 2.367 1.00 91.88 112 ALA A CA 1
ATOM 865 C C . ALA A 1 112 ? 5.533 -5.216 3.506 1.00 91.88 112 ALA A C 1
ATOM 867 O O . ALA A 1 112 ? 4.677 -4.341 3.587 1.00 91.88 112 ALA A O 1
ATOM 868 N N . LEU A 1 113 ? 5.638 -6.177 4.424 1.00 93.94 113 LEU A N 1
ATOM 869 C CA . LEU A 1 113 ? 4.737 -6.302 5.566 1.00 93.94 113 LEU A CA 1
ATOM 870 C C . LEU A 1 113 ? 4.791 -5.065 6.469 1.00 93.94 113 LEU A C 1
ATOM 872 O O . LEU A 1 113 ? 3.742 -4.521 6.818 1.00 93.94 113 LEU A O 1
ATOM 876 N N . GLN A 1 114 ? 5.991 -4.598 6.824 1.00 91.19 114 GLN A N 1
ATOM 877 C CA . GLN A 1 114 ? 6.168 -3.392 7.638 1.00 91.19 114 GLN A CA 1
ATOM 878 C C . GLN A 1 114 ? 5.580 -2.160 6.947 1.00 91.19 114 GLN A C 1
ATOM 880 O O . GLN A 1 114 ? 4.821 -1.416 7.568 1.00 91.19 114 GLN A O 1
ATOM 885 N N . PHE A 1 115 ? 5.871 -1.977 5.657 1.00 92.00 115 PHE A N 1
ATOM 886 C CA . PHE A 1 115 ? 5.332 -0.877 4.861 1.00 92.00 115 PHE A CA 1
ATOM 887 C C . PHE A 1 115 ? 3.799 -0.910 4.805 1.00 92.00 115 PHE A C 1
ATOM 889 O O . PHE A 1 115 ? 3.137 0.079 5.113 1.00 92.00 115 PHE A O 1
ATOM 896 N N . VAL A 1 116 ? 3.218 -2.064 4.465 1.00 93.88 116 VAL A N 1
ATOM 897 C CA . VAL A 1 116 ? 1.766 -2.242 4.345 1.00 93.88 116 VAL A CA 1
ATOM 898 C C . VAL A 1 116 ? 1.082 -1.978 5.685 1.00 93.88 116 VAL A C 1
ATOM 900 O O . VAL A 1 116 ? 0.081 -1.263 5.728 1.00 93.88 116 VAL A O 1
ATOM 903 N N . ARG A 1 117 ? 1.623 -2.489 6.799 1.00 93.94 117 ARG A N 1
ATOM 904 C CA . ARG A 1 117 ? 1.086 -2.212 8.142 1.00 93.94 117 ARG A CA 1
ATOM 905 C C . ARG A 1 117 ? 1.164 -0.739 8.505 1.00 93.94 117 ARG A C 1
ATOM 907 O O . ARG A 1 117 ? 0.194 -0.205 9.041 1.00 93.94 117 ARG A O 1
ATOM 914 N N . HIS A 1 118 ? 2.285 -0.092 8.213 1.00 91.38 118 HIS A N 1
ATOM 915 C CA . HIS A 1 118 ? 2.478 1.326 8.482 1.00 91.38 118 HIS A CA 1
ATOM 916 C C . HIS A 1 118 ? 1.439 2.176 7.732 1.00 91.38 118 HIS A C 1
ATOM 918 O O . HIS A 1 118 ? 0.667 2.907 8.352 1.00 91.38 118 HIS A O 1
ATOM 924 N N . GLU A 1 119 ? 1.338 2.015 6.412 1.00 90.50 119 GLU A N 1
ATOM 925 C CA . GLU A 1 119 ? 0.428 2.819 5.590 1.00 90.50 119 GLU A CA 1
ATOM 926 C C . GLU A 1 119 ? -1.050 2.527 5.883 1.00 90.50 119 GLU A C 1
ATOM 928 O O . GLU A 1 119 ? -1.861 3.450 5.974 1.00 90.50 119 GLU A O 1
ATOM 933 N N . THR A 1 120 ? -1.425 1.260 6.092 1.00 91.12 120 THR A N 1
ATOM 934 C CA . THR A 1 120 ? -2.807 0.916 6.477 1.00 91.12 120 THR A CA 1
ATOM 935 C C . THR A 1 120 ? -3.172 1.471 7.849 1.00 91.12 120 THR A C 1
ATOM 937 O O . THR A 1 120 ? -4.301 1.927 8.024 1.00 91.12 120 THR A O 1
ATOM 940 N N . THR A 1 121 ? -2.234 1.527 8.800 1.00 90.12 121 THR A N 1
ATOM 941 C CA . THR A 1 121 ? -2.481 2.172 10.099 1.00 90.12 121 THR A CA 1
ATOM 942 C C . THR A 1 121 ? -2.892 3.627 9.911 1.00 90.12 121 THR A C 1
ATOM 944 O O . THR A 1 121 ? -3.847 4.070 10.548 1.00 90.12 121 THR A O 1
ATOM 947 N N . HIS A 1 122 ? -2.247 4.360 8.999 1.00 86.06 122 HIS A N 1
ATOM 948 C CA . HIS A 1 122 ? -2.646 5.733 8.693 1.00 86.06 122 HIS A CA 1
ATOM 949 C C . HIS A 1 122 ? -4.077 5.814 8.149 1.00 86.06 122 HIS A C 1
ATOM 951 O O . HIS A 1 122 ? -4.824 6.705 8.556 1.00 86.06 122 HIS A O 1
ATOM 957 N N . VAL A 1 123 ? -4.494 4.876 7.287 1.00 87.75 123 VAL A N 1
ATOM 958 C CA . VAL A 1 123 ? -5.874 4.819 6.758 1.00 87.75 123 VAL A CA 1
ATOM 959 C C . VAL A 1 123 ? -6.892 4.638 7.885 1.00 87.75 123 VAL A C 1
ATOM 961 O O . VAL A 1 123 ? -7.887 5.364 7.941 1.00 87.75 123 VAL A O 1
ATOM 964 N N . PHE A 1 124 ? -6.648 3.694 8.794 1.00 87.62 124 PHE A N 1
ATOM 965 C CA . PHE A 1 124 ? -7.540 3.440 9.927 1.00 87.62 124 PHE A CA 1
ATOM 966 C C . PHE A 1 124 ? -7.545 4.605 10.918 1.00 87.62 124 PHE A C 1
ATOM 968 O O . PHE A 1 124 ? -8.612 5.073 11.318 1.00 87.62 124 PHE A O 1
ATOM 975 N N . ALA A 1 125 ? -6.371 5.143 11.248 1.00 84.12 125 ALA A N 1
ATOM 976 C CA . ALA A 1 125 ? -6.226 6.281 12.147 1.00 84.12 125 ALA A CA 1
ATOM 977 C C . ALA A 1 125 ? -6.925 7.541 11.618 1.00 84.12 125 ALA A C 1
ATOM 979 O O . ALA A 1 125 ? -7.492 8.301 12.403 1.00 84.12 125 ALA A O 1
ATOM 980 N N . ALA A 1 126 ? -6.959 7.748 10.297 1.00 82.75 126 ALA A N 1
ATOM 981 C CA . ALA A 1 126 ? -7.668 8.875 9.695 1.00 82.75 126 ALA A CA 1
ATOM 982 C C . ALA A 1 126 ? -9.174 8.879 10.020 1.00 82.75 126 ALA A C 1
ATOM 984 O O . ALA A 1 126 ? -9.778 9.953 10.080 1.00 82.75 126 ALA A O 1
ATOM 985 N N . ARG A 1 127 ? -9.781 7.713 10.296 1.00 81.12 127 ARG A N 1
ATOM 986 C CA . ARG A 1 127 ? -11.186 7.618 10.724 1.00 81.12 127 ARG A CA 1
ATOM 987 C C . ARG A 1 127 ? -11.424 8.212 12.117 1.00 81.12 127 ARG A C 1
ATOM 989 O O . ARG A 1 127 ? -12.514 8.713 12.368 1.00 81.12 127 ARG A O 1
ATOM 996 N N . TRP A 1 128 ? -10.425 8.212 13.002 1.00 74.06 128 TRP A N 1
ATOM 997 C CA . TRP A 1 128 ? -10.525 8.843 14.329 1.00 74.06 128 TRP A CA 1
ATOM 998 C C . TRP A 1 128 ? -10.473 10.374 14.293 1.00 74.06 128 TRP A C 1
ATOM 1000 O O . TRP A 1 128 ? -10.669 11.024 15.318 1.00 74.06 128 TRP A O 1
ATOM 1010 N N . GLY A 1 129 ? -10.255 10.961 13.117 1.00 68.75 129 GLY A N 1
ATOM 1011 C CA . GLY A 1 129 ? -10.333 12.395 12.894 1.00 68.75 129 GLY A CA 1
ATOM 1012 C C . GLY A 1 129 ? -9.110 12.925 12.160 1.00 68.75 129 GLY A C 1
ATOM 1013 O O . GLY A 1 129 ? -7.968 12.548 12.416 1.00 68.75 129 GLY A O 1
ATOM 1014 N N . SER A 1 130 ? -9.347 13.880 11.263 1.00 59.22 130 SER A N 1
ATOM 1015 C CA . SER A 1 130 ? -8.313 14.497 10.425 1.00 59.22 130 SER A CA 1
ATOM 1016 C C . SER A 1 130 ? -7.314 15.369 11.200 1.00 59.22 130 SER A C 1
ATOM 1018 O O . SER A 1 130 ? -6.312 15.794 10.622 1.00 59.22 130 SER A O 1
ATOM 1020 N N . LEU A 1 131 ? -7.562 15.630 12.488 1.00 53.72 131 LEU A N 1
ATOM 1021 C CA . LEU A 1 131 ? -6.804 16.552 13.340 1.00 53.72 131 LEU A CA 1
ATOM 1022 C C . LEU A 1 131 ? -5.779 15.872 14.259 1.00 53.72 131 LEU A C 1
ATOM 1024 O O . LEU A 1 131 ? -5.109 16.568 15.022 1.00 53.72 131 LEU A O 1
ATOM 1028 N N . ALA A 1 132 ? -5.614 14.546 14.195 1.00 57.34 132 ALA A N 1
ATOM 1029 C CA . ALA A 1 132 ? -4.515 13.899 14.905 1.00 57.34 132 ALA A CA 1
ATOM 1030 C C . ALA A 1 132 ? -3.171 14.490 14.410 1.00 57.34 132 ALA A C 1
ATOM 1032 O O . ALA A 1 132 ? -2.926 14.506 13.200 1.00 57.34 132 ALA A O 1
ATOM 1033 N N . PRO A 1 133 ? -2.306 15.021 15.301 1.00 60.12 133 PRO A N 1
ATOM 1034 C CA . PRO A 1 133 ? -0.998 15.546 14.916 1.00 60.12 133 PRO A CA 1
ATOM 1035 C C . PRO A 1 133 ? -0.200 14.502 14.130 1.00 60.12 133 PRO A C 1
ATOM 1037 O O . PRO A 1 133 ? -0.209 13.333 14.508 1.00 60.12 133 PRO A O 1
ATOM 1040 N N . LEU A 1 134 ? 0.539 14.922 13.094 1.00 64.06 134 LEU A N 1
ATOM 1041 C CA . LEU A 1 134 ? 1.380 14.033 12.270 1.00 64.06 134 LEU A CA 1
ATOM 1042 C C . LEU A 1 134 ? 2.277 13.124 13.124 1.00 64.06 134 LEU A C 1
ATOM 1044 O O . LEU A 1 134 ? 2.344 11.927 12.886 1.00 64.06 134 LEU A O 1
ATOM 1048 N N . LEU A 1 135 ? 2.871 13.667 14.192 1.00 59.19 135 LEU A N 1
ATOM 1049 C CA . LEU A 1 135 ? 3.697 12.901 15.129 1.00 59.19 135 LEU A CA 1
ATOM 1050 C C . LEU A 1 135 ? 2.929 11.757 15.819 1.00 59.19 135 LEU A C 1
ATOM 1052 O O . LEU A 1 135 ? 3.500 10.703 16.075 1.00 59.19 135 LEU A O 1
ATOM 1056 N N . LYS A 1 136 ? 1.632 11.942 16.103 1.00 65.31 136 LYS A N 1
ATOM 1057 C CA . LYS A 1 136 ? 0.786 10.885 16.673 1.00 65.31 136 LYS A CA 1
ATOM 1058 C C . LYS A 1 136 ? 0.423 9.833 15.629 1.00 65.31 136 LYS A C 1
ATOM 1060 O O . LYS A 1 136 ? 0.380 8.665 15.984 1.00 65.31 136 LYS A O 1
ATOM 1065 N N . ALA A 1 137 ? 0.186 10.223 14.377 1.00 66.12 137 ALA A N 1
ATOM 1066 C CA . ALA A 1 137 ? -0.110 9.279 13.299 1.00 66.12 137 ALA A CA 1
ATOM 1067 C C . ALA A 1 137 ? 1.109 8.401 12.972 1.00 66.12 137 ALA A C 1
ATOM 1069 O O . ALA A 1 137 ? 0.990 7.183 12.946 1.00 66.12 137 ALA A O 1
ATOM 1070 N N . GLU A 1 138 ? 2.294 9.001 12.839 1.00 75.19 138 GLU A N 1
ATOM 1071 C CA . GLU A 1 138 ? 3.552 8.272 12.621 1.00 75.19 138 GLU A CA 1
ATOM 1072 C C . GLU A 1 138 ? 3.930 7.402 13.826 1.00 75.19 138 GLU A C 1
ATOM 1074 O O . GLU A 1 138 ? 4.270 6.231 13.673 1.00 75.19 138 GLU A O 1
ATOM 1079 N N . GLY A 1 139 ? 3.812 7.938 15.047 1.00 74.25 139 GLY A N 1
ATOM 1080 C CA . GLY A 1 139 ? 4.052 7.172 16.271 1.00 74.25 139 GLY A CA 1
ATOM 1081 C C . GLY A 1 139 ? 3.090 5.991 16.420 1.00 74.25 139 GLY A C 1
ATOM 1082 O O . GLY A 1 139 ? 3.514 4.893 16.781 1.00 74.25 139 GLY A O 1
ATOM 1083 N N . LEU A 1 140 ? 1.813 6.184 16.080 1.00 74.19 140 LEU A N 1
ATOM 1084 C CA . LEU A 1 140 ? 0.821 5.114 16.043 1.00 74.19 140 LEU A CA 1
ATOM 1085 C C . LEU A 1 140 ? 1.161 4.089 14.959 1.00 74.19 140 LEU A C 1
ATOM 1087 O O . LEU A 1 140 ? 1.130 2.902 15.250 1.00 74.19 140 LEU A O 1
ATOM 1091 N N . ALA A 1 141 ? 1.536 4.514 13.752 1.00 72.69 141 ALA A N 1
ATOM 1092 C CA . ALA A 1 141 ? 1.944 3.623 12.668 1.00 72.69 141 ALA A CA 1
ATOM 1093 C C . ALA A 1 141 ? 3.179 2.787 13.027 1.00 72.69 141 ALA A C 1
ATOM 1095 O O . ALA A 1 141 ? 3.237 1.609 12.686 1.00 72.69 141 ALA A O 1
ATOM 1096 N N . MET A 1 142 ? 4.126 3.341 13.785 1.00 77.00 142 MET A N 1
ATOM 1097 C CA . MET A 1 142 ? 5.283 2.600 14.295 1.00 77.00 142 MET A CA 1
ATOM 1098 C C . MET A 1 142 ? 4.915 1.632 15.428 1.00 77.00 142 MET A C 1
ATOM 1100 O O . MET A 1 142 ? 5.348 0.481 15.421 1.00 77.00 142 MET A O 1
ATOM 1104 N N . TRP A 1 143 ? 4.087 2.059 16.386 1.00 75.81 143 TRP A N 1
ATOM 1105 C CA . TRP A 1 143 ? 3.650 1.206 17.499 1.00 75.81 143 TRP A CA 1
ATOM 1106 C C . TRP A 1 143 ? 2.709 0.082 17.044 1.00 75.81 143 TRP A C 1
ATOM 1108 O O . TRP A 1 143 ? 2.740 -1.038 17.558 1.00 75.81 143 TRP A O 1
ATOM 1118 N N . VAL A 1 144 ? 1.869 0.373 16.052 1.00 72.81 144 VAL A N 1
ATOM 1119 C CA . VAL A 1 144 ? 0.931 -0.578 15.466 1.00 72.81 144 VAL A CA 1
ATOM 1120 C C . VAL A 1 144 ? 1.587 -1.467 14.416 1.00 72.81 144 VAL A C 1
ATOM 1122 O O . VAL A 1 144 ? 1.290 -2.658 14.356 1.00 72.81 144 VAL A O 1
ATOM 1125 N N . GLY A 1 145 ? 2.509 -0.928 13.625 1.00 64.38 145 GLY A N 1
ATOM 1126 C CA . GLY A 1 145 ? 3.229 -1.685 12.606 1.00 64.38 145 GLY A CA 1
ATOM 1127 C C . GLY A 1 145 ? 4.245 -2.683 13.162 1.00 64.38 145 GLY A C 1
ATOM 1128 O O . GLY A 1 145 ? 4.599 -3.635 12.464 1.00 64.38 145 GLY A O 1
ATOM 1129 N N . GLY A 1 146 ? 4.683 -2.498 14.411 1.00 68.25 146 GLY A N 1
ATOM 1130 C CA . GLY A 1 146 ? 5.609 -3.402 15.085 1.00 68.25 146 GLY A CA 1
ATOM 1131 C C . GLY A 1 146 ? 5.044 -4.816 15.316 1.00 68.25 146 GLY A C 1
ATOM 1132 O O . GLY A 1 146 ? 3.824 -5.008 15.373 1.00 68.25 146 GLY A O 1
ATOM 1133 N N . PRO A 1 147 ? 5.919 -5.830 15.451 1.00 59.38 147 PRO A N 1
ATOM 1134 C CA . PRO A 1 147 ? 5.507 -7.183 15.812 1.00 59.38 147 PRO A CA 1
ATOM 1135 C C . PRO A 1 147 ? 4.785 -7.189 17.167 1.00 59.38 147 PRO A C 1
ATOM 1137 O O . PRO A 1 147 ? 5.134 -6.435 18.076 1.00 59.38 147 PRO A O 1
ATOM 1140 N N . ARG A 1 148 ? 3.770 -8.053 17.308 1.00 55.03 148 ARG A N 1
ATOM 1141 C CA . ARG A 1 148 ? 3.143 -8.305 18.610 1.00 55.03 148 ARG A CA 1
ATOM 1142 C C . ARG A 1 148 ? 4.201 -8.909 19.529 1.00 55.03 148 ARG A C 1
ATOM 1144 O O . ARG A 1 148 ? 4.714 -9.983 19.237 1.00 55.03 148 ARG A O 1
ATOM 1151 N N . VAL A 1 149 ? 4.512 -8.213 20.616 1.00 51.25 149 VAL A N 1
ATOM 1152 C CA . VAL A 1 149 ? 5.240 -8.802 21.738 1.00 51.25 149 VAL A CA 1
ATOM 1153 C C . VAL A 1 149 ? 4.186 -9.547 22.552 1.00 51.25 149 VAL A C 1
ATOM 1155 O O . VAL A 1 149 ? 3.307 -8.912 23.138 1.00 51.25 149 VAL A O 1
ATOM 1158 N N . GLY A 1 150 ? 4.186 -10.872 22.434 1.00 43.12 150 GLY A N 1
ATOM 1159 C CA . GLY A 1 150 ? 3.409 -11.788 23.267 1.00 43.12 150 GLY A CA 1
ATOM 1160 C C . GLY A 1 150 ? 4.305 -12.385 24.332 1.00 43.12 150 GLY A C 1
ATOM 1161 O O . GLY A 1 150 ? 5.488 -12.628 24.000 1.00 43.12 150 GLY A O 1
#

Secondary structure (DSSP, 8-state):
--SHHHHHHHHHHHHHHHHT-EEEE-SSEEEEE-HHHHTTS-HHHHHHHHHHHHHHHHHHHTS--SSPEEEEE-S-HHHHHHHH-TTS-SS---TTS-EEE-GGG-SSHHHHHHHHHHHHHHHHHHHT-TTS-HHHHHHHHHHHHSPP--

Solvent-accessible surface area (backbone atoms only — not comparable to full-atom values): 8654 Å² total; per-residue (Å²): 142,77,67,63,69,58,48,53,53,50,51,52,52,48,53,54,51,67,70,52,46,47,71,52,79,51,85,61,36,30,43,33,30,32,66,79,36,62,82,76,42,69,61,66,62,51,50,50,51,53,45,52,45,53,51,56,47,25,67,73,71,72,52,76,84,90,58,48,50,43,34,38,42,34,74,36,65,68,56,49,40,63,75,69,36,93,86,60,67,97,53,64,62,60,86,84,54,50,38,44,47,26,60,83,61,46,77,41,72,67,48,28,50,41,49,52,35,26,56,50,39,45,61,59,52,34,74,81,38,89,77,65,51,67,71,55,48,53,50,46,15,53,67,66,35,45,81,86,87,125

Radius of gyration: 16.05 Å; Cα contacts (8 Å, |Δi|>4): 173; chains: 1; bounding box: 31×42×44 Å

Nearest PDB structures (foldseek):
  4z7i-assembly1_A  TM=7.022E-01  e=1.348E-02  Homo sapiens
  5mj6-assembly1_A  TM=6.785E-01  e=8.877E-03  Homo sapiens
  8cgp-assembly2_B  TM=6.588E-01  e=1.816E-02  Homo sapiens
  4p8q-assembly1_B  TM=6.432E-01  e=1.650E-01  Homo sapiens
  4fgm-assembly1_A  TM=6.077E-01  e=1.024E-01  Idiomarina loihiensis L2TR